Protein AF-A0A350T2N9-F1 (afdb_monomer_lite)

Sequence (68 aa):
MPLGWPELAIILVVVVIIFGVGKLPEIGGALGKGIKEFKTNVDEEADAKVVETKEVATKPTTPAKEEL

Radius of gyration: 21.4 Å; chains: 1; bounding box: 48×54×42 Å

pLDDT: mean 77.4, std 18.85, range [42.19, 96.06]

Secondary structure (DSSP, 8-state):
----HHHHHHHHHHHHHHH-TTHHHHHHHHHHHHHHHHHHHHHHHHHTTS------------------

Structure (mmCIF, N/CA/C/O backbone):
data_AF-A0A350T2N9-F1
#
_entry.id   AF-A0A350T2N9-F1
#
loop_
_atom_site.group_PDB
_atom_site.id
_atom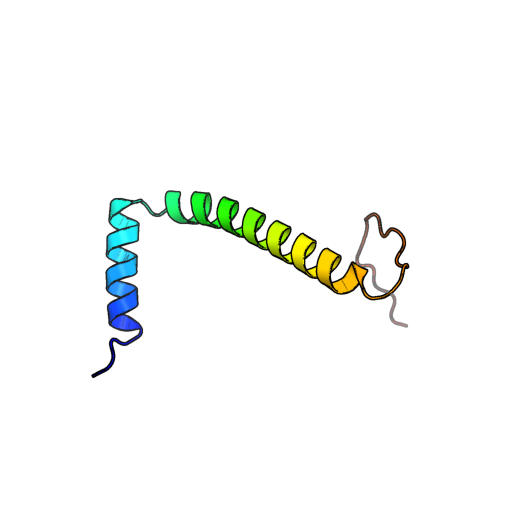_site.type_symbol
_atom_site.label_atom_id
_atom_site.label_alt_id
_atom_site.label_comp_id
_atom_site.label_asym_id
_atom_site.label_entity_id
_atom_site.label_seq_id
_atom_site.pdbx_PDB_ins_code
_atom_site.Cartn_x
_atom_site.Cartn_y
_atom_site.Cartn_z
_atom_site.occupancy
_atom_site.B_iso_or_equiv
_atom_site.auth_seq_id
_atom_site.auth_comp_id
_atom_site.auth_asym_id
_atom_site.auth_atom_id
_atom_site.pdbx_PDB_model_num
ATOM 1 N N . MET A 1 1 ? 27.881 0.869 -5.021 1.00 64.81 1 MET A N 1
ATOM 2 C CA . MET A 1 1 ? 26.759 1.710 -5.484 1.00 64.81 1 MET A CA 1
ATOM 3 C C . MET A 1 1 ? 25.553 1.306 -4.658 1.00 64.81 1 MET A C 1
ATOM 5 O O . MET A 1 1 ? 25.245 0.119 -4.679 1.00 64.81 1 MET A O 1
ATOM 9 N N . PRO A 1 2 ? 24.980 2.189 -3.825 1.00 72.88 2 PRO A N 1
ATOM 10 C CA . PRO A 1 2 ? 23.812 1.821 -3.037 1.00 72.88 2 PRO A CA 1
ATOM 11 C C . PRO A 1 2 ? 22.652 1.559 -3.996 1.00 72.88 2 PRO A C 1
ATOM 13 O O . PRO A 1 2 ? 22.493 2.296 -4.968 1.00 72.88 2 PRO A O 1
ATOM 16 N N . LEU A 1 3 ? 21.893 0.498 -3.729 1.00 73.69 3 LEU A N 1
ATOM 17 C CA . LEU A 1 3 ? 20.645 0.198 -4.423 1.00 73.69 3 LEU A CA 1
ATOM 18 C C . LEU A 1 3 ? 19.792 1.468 -4.422 1.00 73.69 3 LEU A C 1
ATOM 20 O O . LEU A 1 3 ? 19.451 1.989 -3.357 1.00 73.69 3 LEU A O 1
ATOM 24 N N . GLY A 1 4 ? 19.552 2.019 -5.604 1.00 86.25 4 GLY A N 1
ATOM 25 C CA . GLY A 1 4 ? 18.809 3.250 -5.749 1.00 86.25 4 GLY A CA 1
ATOM 26 C C . GLY A 1 4 ? 17.308 2.993 -5.700 1.00 86.25 4 GLY A C 1
ATOM 27 O O . GLY A 1 4 ? 16.818 1.862 -5.697 1.00 86.25 4 GLY A O 1
ATOM 28 N N . TRP A 1 5 ?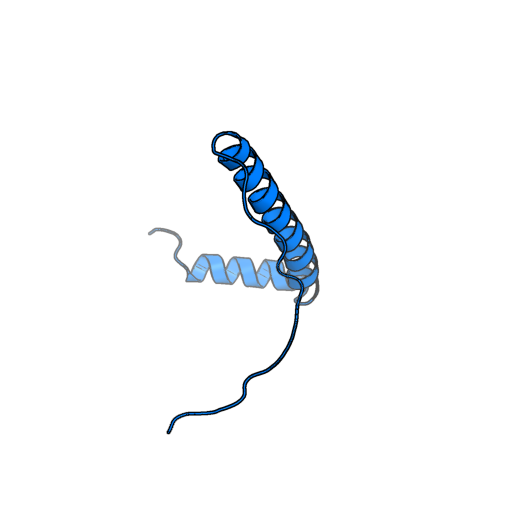 16.555 4.089 -5.734 1.00 92.38 5 TRP A N 1
ATOM 29 C CA . TRP A 1 5 ? 15.117 4.062 -6.005 1.00 92.38 5 TRP A CA 1
ATOM 30 C C . TRP A 1 5 ? 14.715 3.208 -7.231 1.00 92.38 5 TRP A C 1
ATOM 32 O O . TRP A 1 5 ? 13.667 2.563 -7.152 1.00 92.38 5 TRP A O 1
ATOM 42 N N . PRO A 1 6 ? 15.500 3.138 -8.332 1.00 90.75 6 PRO A N 1
ATOM 43 C CA . PRO A 1 6 ? 15.160 2.306 -9.487 1.00 90.75 6 PRO A CA 1
ATOM 44 C C . PRO A 1 6 ? 15.115 0.802 -9.184 1.00 90.75 6 PRO A C 1
ATOM 46 O O . PRO A 1 6 ? 14.161 0.135 -9.579 1.00 90.75 6 PRO A O 1
ATOM 49 N N . GLU A 1 7 ? 16.099 0.254 -8.463 1.00 91.56 7 GLU A N 1
ATOM 50 C CA . GLU A 1 7 ? 16.126 -1.172 -8.118 1.00 91.56 7 GLU A CA 1
ATOM 51 C C . GLU A 1 7 ? 14.950 -1.557 -7.214 1.00 91.56 7 GLU A C 1
ATOM 53 O O . GLU A 1 7 ? 14.317 -2.594 -7.425 1.00 91.56 7 GLU A O 1
ATOM 58 N N . LEU A 1 8 ? 14.602 -0.697 -6.250 1.00 93.00 8 LEU A N 1
ATOM 59 C CA . LEU A 1 8 ? 13.444 -0.920 -5.384 1.00 93.00 8 LEU A CA 1
ATOM 60 C C . LEU A 1 8 ? 12.129 -0.899 -6.179 1.00 93.00 8 LEU A C 1
ATOM 62 O O . LEU A 1 8 ? 11.250 -1.726 -5.934 1.00 93.00 8 LEU A O 1
ATOM 66 N N . ALA A 1 9 ? 12.005 -0.001 -7.161 1.00 93.31 9 ALA A N 1
ATOM 67 C CA . ALA A 1 9 ? 10.839 0.062 -8.037 1.00 93.31 9 ALA A CA 1
ATOM 68 C C . ALA A 1 9 ? 10.681 -1.213 -8.883 1.00 93.31 9 ALA A C 1
ATOM 70 O O . ALA A 1 9 ? 9.568 -1.715 -9.022 1.00 93.31 9 ALA A O 1
ATOM 71 N N . ILE A 1 10 ? 11.776 -1.787 -9.395 1.00 94.81 10 ILE A N 1
ATOM 72 C CA . ILE A 1 10 ? 11.735 -3.054 -10.146 1.00 94.81 10 ILE A CA 1
ATOM 73 C C . ILE A 1 10 ? 11.217 -4.196 -9.263 1.00 94.81 10 ILE A C 1
ATOM 75 O O . ILE A 1 10 ? 10.334 -4.946 -9.679 1.00 94.81 10 ILE A O 1
ATOM 79 N N . ILE A 1 11 ? 11.717 -4.306 -8.029 1.00 93.56 11 ILE A N 1
ATOM 80 C CA . ILE A 1 11 ? 11.261 -5.329 -7.075 1.00 93.56 11 ILE A CA 1
ATOM 81 C C . ILE A 1 11 ? 9.772 -5.140 -6.762 1.00 93.56 11 ILE A C 1
ATOM 83 O O . ILE A 1 11 ? 9.013 -6.110 -6.773 1.00 93.56 11 ILE A O 1
ATOM 87 N N . LEU A 1 12 ? 9.336 -3.896 -6.545 1.00 93.06 12 LEU A N 1
ATOM 88 C CA . LEU A 1 12 ? 7.932 -3.564 -6.308 1.00 93.06 12 LEU A CA 1
ATOM 89 C C . LEU A 1 12 ? 7.042 -4.043 -7.463 1.00 93.06 12 LEU A C 1
ATOM 91 O O . LEU A 1 12 ? 6.012 -4.662 -7.218 1.00 93.06 12 LEU A O 1
ATOM 95 N N . VAL A 1 13 ? 7.450 -3.812 -8.715 1.00 94.75 13 VAL A N 1
ATOM 96 C CA . VAL A 1 13 ? 6.697 -4.254 -9.900 1.00 94.75 13 VAL A CA 1
ATOM 97 C C . VAL A 1 13 ? 6.551 -5.778 -9.932 1.00 94.75 13 VAL A C 1
ATOM 99 O O . VAL A 1 13 ? 5.455 -6.275 -10.179 1.00 94.75 13 VAL A O 1
ATOM 102 N N . VAL A 1 14 ? 7.608 -6.534 -9.624 1.00 95.25 14 VAL A N 1
ATOM 103 C CA . VAL A 1 14 ? 7.542 -8.007 -9.572 1.00 95.25 14 VAL A CA 1
ATOM 104 C C . VAL A 1 14 ? 6.563 -8.483 -8.496 1.00 95.25 14 VAL A C 1
ATOM 106 O O . VAL A 1 14 ? 5.728 -9.349 -8.753 1.00 95.25 14 VAL A O 1
ATOM 109 N N . VAL A 1 15 ? 6.614 -7.881 -7.307 1.00 94.50 15 VAL A N 1
ATOM 110 C CA . VAL A 1 15 ? 5.678 -8.166 -6.208 1.00 94.50 15 VAL A CA 1
ATOM 111 C C . VAL A 1 15 ? 4.238 -7.865 -6.639 1.00 94.50 15 VAL A C 1
ATOM 113 O O . VAL A 1 15 ? 3.351 -8.692 -6.444 1.00 94.50 15 VAL A O 1
ATOM 116 N N . VAL A 1 16 ? 4.001 -6.726 -7.294 1.00 93.38 16 VAL A N 1
ATOM 117 C CA . VAL A 1 16 ? 2.681 -6.340 -7.818 1.00 93.38 16 VAL A CA 1
ATOM 118 C C . VAL A 1 16 ? 2.166 -7.343 -8.852 1.00 93.38 16 VAL A C 1
ATOM 120 O O . VAL A 1 16 ? 0.969 -7.601 -8.885 1.00 93.38 16 VAL A O 1
ATOM 123 N N . ILE A 1 17 ? 3.030 -7.927 -9.684 1.00 94.38 17 ILE A N 1
ATOM 124 C CA . ILE A 1 17 ? 2.622 -8.944 -10.665 1.00 94.38 17 ILE A CA 1
ATOM 125 C C . ILE A 1 17 ? 2.186 -10.239 -9.967 1.00 94.38 17 ILE A C 1
ATOM 127 O O . ILE A 1 17 ? 1.176 -10.822 -10.352 1.00 94.38 17 ILE A O 1
ATOM 131 N N . ILE A 1 18 ? 2.908 -10.674 -8.930 1.00 94.25 18 ILE A N 1
ATOM 132 C CA . ILE A 1 18 ? 2.599 -11.912 -8.195 1.00 94.25 18 ILE A CA 1
ATOM 133 C C . ILE A 1 18 ? 1.324 -11.756 -7.356 1.00 94.25 18 ILE A C 1
ATOM 135 O O . ILE A 1 18 ? 0.452 -12.621 -7.381 1.00 94.25 18 ILE A O 1
ATOM 139 N N . PHE A 1 19 ? 1.213 -10.659 -6.604 1.00 91.75 19 PHE A N 1
ATOM 140 C CA . PHE A 1 19 ? 0.076 -10.412 -5.712 1.00 91.75 19 PHE A CA 1
ATOM 141 C C . PHE A 1 19 ? -1.123 -9.769 -6.424 1.00 91.75 19 PHE A C 1
ATOM 143 O O . PHE A 1 19 ? -2.254 -9.881 -5.955 1.00 91.75 19 PHE A O 1
ATOM 150 N N . GLY A 1 20 ? -0.900 -9.110 -7.559 1.00 89.69 20 GLY A N 1
ATOM 151 C CA . GLY A 1 20 ? -1.891 -8.329 -8.291 1.00 89.69 20 GLY A CA 1
ATOM 152 C C . GLY A 1 20 ? -2.050 -6.896 -7.763 1.00 89.69 20 GLY A C 1
ATOM 153 O O . GLY A 1 20 ? -1.981 -6.626 -6.561 1.00 89.69 20 GLY A O 1
ATOM 154 N N . VAL A 1 21 ? -2.363 -5.962 -8.670 1.00 87.31 21 VAL A N 1
ATOM 155 C CA . VAL A 1 21 ? -2.601 -4.534 -8.357 1.00 87.31 21 VAL A CA 1
ATOM 156 C C . VAL A 1 21 ? -3.764 -4.299 -7.385 1.00 87.31 21 VAL A C 1
ATOM 158 O O . VAL A 1 21 ? -3.796 -3.274 -6.714 1.00 87.31 21 VAL A O 1
ATOM 161 N N . GLY A 1 22 ? -4.710 -5.239 -7.289 1.00 88.94 22 GLY A N 1
ATOM 162 C CA . GLY A 1 22 ? -5.867 -5.140 -6.394 1.00 88.94 22 GLY A CA 1
ATOM 163 C C . GLY A 1 22 ? -5.582 -5.551 -4.947 1.00 88.94 22 GLY A C 1
ATOM 164 O O . GLY A 1 22 ? -6.230 -5.044 -4.036 1.00 88.94 22 GLY A O 1
ATOM 165 N N . LYS A 1 23 ? -4.591 -6.420 -4.701 1.00 90.00 23 LYS A N 1
ATOM 166 C CA . LYS A 1 23 ? -4.304 -6.926 -3.348 1.00 90.00 23 LYS A CA 1
ATOM 167 C C . LYS A 1 23 ? -3.489 -5.963 -2.497 1.00 90.00 23 LYS A C 1
ATOM 169 O O . LYS A 1 23 ? -3.694 -5.896 -1.290 1.00 90.00 23 LYS A O 1
ATOM 174 N N . LEU A 1 24 ? -2.627 -5.163 -3.116 1.00 90.88 24 LEU A N 1
ATOM 175 C CA . LEU A 1 24 ? -1.873 -4.105 -2.438 1.00 90.88 24 LEU A CA 1
ATOM 176 C C . LEU A 1 24 ? -2.754 -3.061 -1.726 1.00 90.88 24 LEU A C 1
ATOM 178 O O . LEU A 1 24 ? -2.517 -2.831 -0.541 1.00 90.88 24 LEU A O 1
ATOM 182 N N . PRO A 1 25 ? -3.768 -2.442 -2.365 1.00 88.81 25 PRO A N 1
ATOM 183 C CA . PRO A 1 25 ? -4.646 -1.489 -1.686 1.00 88.81 25 PRO A CA 1
ATOM 184 C C . PRO A 1 25 ? -5.562 -2.154 -0.650 1.00 88.81 25 PRO A C 1
ATOM 186 O O . PRO A 1 25 ? -5.854 -1.539 0.372 1.00 88.81 25 PRO A O 1
ATOM 189 N N . GLU A 1 26 ? -5.973 -3.409 -0.864 1.00 92.19 26 GLU A N 1
ATOM 190 C CA . GLU A 1 26 ? -6.763 -4.192 0.100 1.00 92.19 26 GLU A CA 1
ATOM 191 C C . GLU A 1 26 ? -5.977 -4.399 1.410 1.00 92.19 26 GLU A C 1
ATOM 193 O O . GLU A 1 26 ? -6.446 -4.039 2.492 1.00 92.19 26 GLU A O 1
ATOM 198 N N . I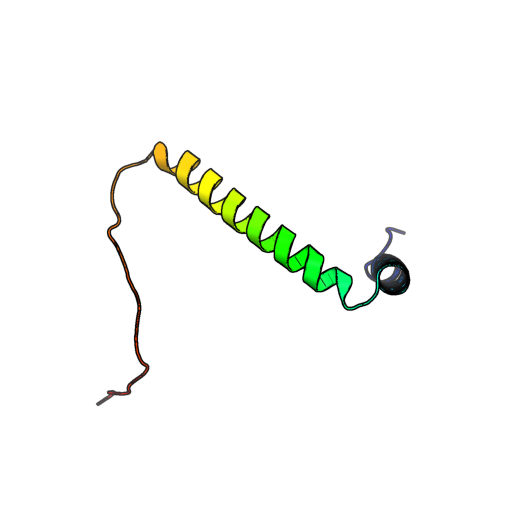LE A 1 27 ? -4.732 -4.879 1.303 1.00 92.00 27 ILE A N 1
ATOM 199 C CA . ILE A 1 27 ? -3.838 -5.109 2.446 1.00 92.00 27 ILE A CA 1
ATOM 200 C C . ILE A 1 27 ? -3.384 -3.775 3.055 1.00 92.00 27 ILE A C 1
ATOM 202 O O . ILE A 1 27 ? -3.443 -3.597 4.269 1.00 92.00 27 ILE A O 1
ATOM 206 N N . GLY A 1 28 ? -2.980 -2.806 2.232 1.00 93.00 28 GLY A N 1
ATOM 207 C CA . GLY A 1 28 ? -2.551 -1.482 2.685 1.00 93.00 28 GLY A CA 1
ATOM 208 C C . GLY A 1 28 ? -3.654 -0.714 3.414 1.00 93.00 28 GLY A C 1
ATOM 209 O O . GLY A 1 28 ? -3.376 -0.038 4.400 1.00 93.00 28 GLY A O 1
ATOM 210 N N . GLY A 1 29 ? -4.914 -0.860 2.996 1.00 94.88 29 GLY A N 1
ATOM 211 C CA . GLY A 1 29 ? -6.063 -0.281 3.688 1.00 94.88 29 GLY A CA 1
ATOM 212 C C . GLY A 1 29 ? -6.304 -0.900 5.067 1.00 94.88 29 GLY A C 1
ATOM 213 O O . GLY A 1 29 ? -6.565 -0.171 6.025 1.00 94.88 29 GLY A O 1
ATOM 214 N N . ALA A 1 30 ? -6.182 -2.225 5.192 1.00 94.69 30 ALA A N 1
ATOM 215 C CA . ALA A 1 30 ? -6.300 -2.923 6.474 1.00 94.69 30 ALA A CA 1
ATOM 216 C C . ALA A 1 30 ? -5.146 -2.568 7.428 1.00 94.69 30 ALA A C 1
ATOM 218 O O . ALA A 1 30 ? -5.384 -2.189 8.575 1.00 94.69 30 ALA A O 1
ATOM 219 N N . LEU A 1 31 ? -3.905 -2.606 6.933 1.00 95.75 31 LEU A N 1
ATOM 220 C CA . LEU A 1 31 ? -2.719 -2.223 7.701 1.00 95.75 31 LEU A CA 1
ATOM 221 C C . LEU A 1 31 ? -2.751 -0.744 8.089 1.00 95.75 31 LEU A C 1
ATOM 223 O O . LEU A 1 31 ? -2.448 -0.406 9.225 1.00 95.75 31 LEU A O 1
ATOM 227 N N . GLY A 1 32 ? -3.164 0.142 7.182 1.00 94.75 32 GLY A N 1
ATOM 228 C CA . GLY A 1 32 ? -3.260 1.577 7.443 1.00 94.75 32 GLY A CA 1
ATOM 229 C C . GLY A 1 32 ? -4.264 1.908 8.545 1.00 94.75 32 GLY A C 1
ATOM 230 O O . GLY A 1 32 ? -3.974 2.741 9.401 1.00 94.75 32 GLY A O 1
ATOM 231 N N . LYS A 1 33 ? -5.416 1.223 8.577 1.00 95.00 33 LYS A N 1
ATOM 232 C CA . LYS A 1 33 ? -6.376 1.342 9.684 1.00 95.00 33 LYS A CA 1
ATOM 233 C C . LYS A 1 33 ? -5.781 0.843 11.000 1.00 95.00 33 LYS A C 1
ATOM 235 O O . LYS A 1 33 ? -5.826 1.581 11.976 1.00 95.00 33 LYS A O 1
ATOM 240 N N . GLY A 1 34 ? -5.150 -0.333 10.998 1.00 96.06 34 GLY A N 1
ATOM 241 C CA . GLY A 1 34 ? -4.494 -0.883 12.187 1.00 96.06 34 GLY A CA 1
ATOM 242 C C . GLY A 1 34 ? -3.375 0.015 12.722 1.00 96.06 34 GLY A C 1
ATOM 243 O O . GLY A 1 34 ? -3.312 0.268 13.916 1.00 96.06 34 GLY A O 1
ATOM 244 N N . ILE A 1 35 ? -2.535 0.576 11.847 1.00 95.69 35 ILE A N 1
ATOM 245 C CA . ILE A 1 35 ? -1.475 1.524 12.225 1.00 95.69 35 ILE A CA 1
ATOM 246 C C . ILE A 1 35 ? -2.069 2.836 12.743 1.00 95.69 35 ILE A C 1
ATOM 248 O O . ILE A 1 35 ? -1.520 3.419 13.674 1.00 95.69 35 ILE A O 1
ATOM 252 N N . LYS A 1 36 ? -3.169 3.322 12.155 1.00 93.69 36 LYS A N 1
ATOM 253 C CA . LYS A 1 36 ? -3.850 4.540 12.613 1.00 93.69 36 LYS A CA 1
ATOM 254 C C . LYS A 1 36 ? -4.426 4.351 14.014 1.00 93.69 36 LYS A C 1
ATOM 256 O O . LYS A 1 36 ? -4.195 5.196 14.868 1.00 93.69 36 LYS A O 1
ATOM 261 N N . GLU A 1 37 ? -5.133 3.250 14.245 1.00 93.44 37 GLU A N 1
ATOM 262 C CA . GLU A 1 37 ? -5.663 2.896 15.563 1.00 93.44 37 GLU A CA 1
ATOM 263 C C . GLU A 1 37 ? -4.526 2.669 16.560 1.00 93.44 37 GLU A C 1
ATOM 265 O O . GLU A 1 37 ? -4.572 3.209 17.659 1.00 93.44 37 GLU A O 1
ATOM 270 N N . PHE A 1 38 ? -3.461 1.968 16.166 1.00 93.44 38 PHE A N 1
ATOM 271 C CA . PHE A 1 38 ? -2.280 1.773 17.004 1.00 93.44 38 PHE A CA 1
ATOM 272 C C . PHE A 1 38 ? -1.626 3.104 17.384 1.00 93.44 38 PHE A C 1
ATOM 274 O O . PHE A 1 38 ? -1.349 3.330 18.554 1.00 93.44 38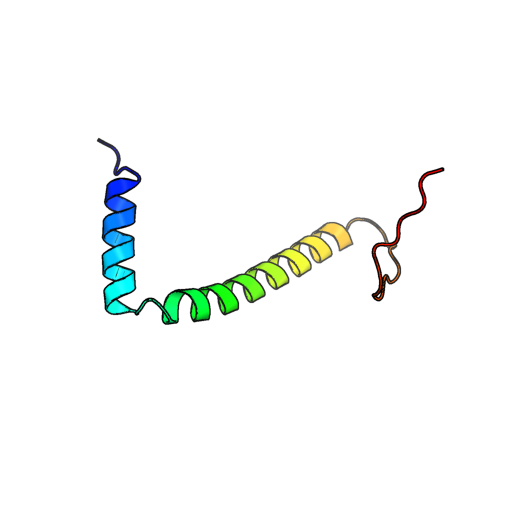 PHE A O 1
ATOM 281 N N . LYS A 1 39 ? -1.436 4.019 16.424 1.00 90.62 39 LYS A N 1
ATOM 282 C CA . LYS A 1 39 ? -0.930 5.368 16.703 1.00 90.62 39 LYS A CA 1
ATOM 283 C C . LYS A 1 39 ? -1.842 6.119 17.661 1.00 90.62 39 LYS A C 1
ATOM 285 O O . LYS A 1 39 ? -1.324 6.653 18.620 1.00 90.62 39 LYS A O 1
ATOM 290 N N . THR A 1 40 ? -3.154 6.143 17.429 1.00 90.00 40 THR A N 1
ATOM 291 C CA . THR A 1 40 ? -4.108 6.825 18.318 1.00 90.00 40 THR A CA 1
ATOM 292 C C . THR A 1 40 ? -4.061 6.276 19.740 1.00 90.00 40 THR A C 1
ATOM 294 O O . THR A 1 40 ? -3.991 7.065 20.667 1.00 90.00 40 THR A O 1
ATOM 297 N N . ASN A 1 41 ? -4.047 4.954 19.923 1.00 88.50 41 ASN A N 1
ATOM 298 C CA . ASN A 1 41 ? -3.978 4.360 21.260 1.00 88.50 41 ASN A CA 1
ATOM 299 C C . ASN A 1 41 ? -2.630 4.640 21.940 1.00 88.50 41 ASN A C 1
ATOM 301 O O . ASN A 1 41 ? -2.604 4.939 23.124 1.00 88.50 41 ASN A O 1
ATOM 305 N N . VAL A 1 42 ? -1.516 4.580 21.202 1.00 89.31 42 VAL A N 1
ATOM 306 C CA . VAL A 1 42 ? -0.184 4.896 21.748 1.00 89.31 42 VAL A CA 1
ATOM 307 C C . VAL A 1 42 ? -0.058 6.378 22.110 1.00 89.31 42 VAL A C 1
ATOM 309 O O . VAL A 1 42 ? 0.560 6.696 23.119 1.00 89.31 42 VAL A O 1
ATOM 312 N N . ASP A 1 43 ? -0.631 7.274 21.306 1.00 86.19 43 ASP A N 1
ATOM 313 C CA . ASP A 1 43 ? -0.673 8.716 21.580 1.00 86.19 43 ASP A CA 1
ATOM 314 C C . ASP A 1 43 ? -1.556 8.995 22.807 1.00 86.19 43 ASP A C 1
ATOM 316 O O . ASP A 1 43 ? -1.133 9.695 23.712 1.00 86.19 43 ASP A O 1
ATOM 320 N N . GLU A 1 44 ? -2.725 8.355 22.913 1.00 77.00 44 GLU A N 1
ATOM 321 C CA . GLU A 1 44 ? -3.638 8.490 24.058 1.00 77.00 44 GLU A CA 1
ATOM 322 C C . GLU A 1 44 ? -3.061 7.889 25.353 1.00 77.00 44 GLU A C 1
ATOM 324 O O . GLU A 1 44 ? -3.259 8.441 26.431 1.00 77.00 44 GLU A O 1
ATOM 329 N N . GLU A 1 45 ? -2.283 6.807 25.271 1.00 70.00 45 GLU A N 1
ATOM 330 C CA . GLU A 1 45 ? -1.562 6.231 26.415 1.00 70.00 45 GLU A CA 1
ATOM 331 C C . GLU A 1 45 ? -0.344 7.089 26.819 1.00 70.00 45 GLU A C 1
ATOM 333 O O . GLU A 1 45 ? 0.001 7.172 28.001 1.00 70.00 45 GLU A O 1
ATOM 338 N N . ALA A 1 46 ? 0.284 7.782 25.860 1.00 65.31 46 ALA A N 1
ATOM 339 C CA . ALA A 1 46 ? 1.340 8.761 26.122 1.00 65.31 46 ALA A CA 1
ATOM 340 C C . ALA A 1 46 ? 0.786 10.062 26.741 1.00 65.31 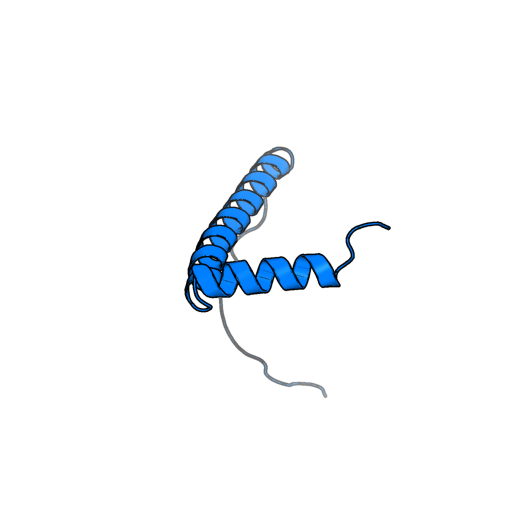46 ALA A C 1
ATOM 342 O O . ALA A 1 46 ? 1.384 10.597 27.681 1.00 65.31 46 ALA A O 1
ATOM 343 N N . ASP A 1 47 ? -0.380 10.519 26.279 1.00 58.06 47 ASP A N 1
ATOM 344 C CA . ASP A 1 47 ? -1.115 11.683 26.786 1.00 58.06 47 ASP A CA 1
ATOM 345 C C . ASP A 1 47 ? -1.913 11.382 28.066 1.00 58.06 47 ASP A C 1
ATOM 347 O O . ASP A 1 47 ? -2.196 12.295 28.836 1.00 58.06 47 ASP A O 1
ATOM 351 N N . ALA A 1 48 ? -2.170 10.116 28.419 1.00 56.28 48 ALA A N 1
ATOM 352 C CA . ALA A 1 48 ? -2.725 9.738 29.728 1.00 56.28 48 ALA A CA 1
ATOM 353 C C . ALA A 1 48 ? -1.793 10.095 30.908 1.00 56.28 48 ALA A C 1
ATOM 355 O O . ALA A 1 48 ? -2.188 10.011 32.074 1.00 56.28 48 ALA A O 1
ATOM 356 N N . LYS A 1 49 ? -0.562 10.549 30.628 1.00 55.16 49 LYS A N 1
ATOM 357 C CA . LYS A 1 49 ? 0.327 11.175 31.614 1.00 55.16 49 LYS A CA 1
ATOM 358 C C . LYS A 1 49 ? 0.170 12.704 31.720 1.00 55.16 49 LYS A C 1
ATOM 360 O O . LYS A 1 49 ? 0.804 13.305 32.588 1.00 55.16 49 LYS A O 1
ATOM 365 N N . VAL A 1 50 ? -0.664 13.334 30.891 1.00 56.16 50 VAL A N 1
ATOM 366 C CA . VAL A 1 50 ? -0.942 14.777 30.871 1.00 56.16 50 VAL A CA 1
ATOM 367 C C . VAL A 1 50 ? -2.433 15.040 30.586 1.00 56.16 50 VAL A C 1
ATOM 369 O O . VAL A 1 50 ? -2.830 15.331 29.474 1.00 56.16 50 VAL A O 1
ATOM 372 N N . VAL A 1 51 ? -3.236 15.038 31.653 1.00 48.38 51 VAL A N 1
ATOM 373 C CA . VAL A 1 51 ? -4.397 15.935 31.833 1.00 48.38 51 VAL A CA 1
ATOM 374 C C . VAL A 1 51 ? -5.560 15.813 30.82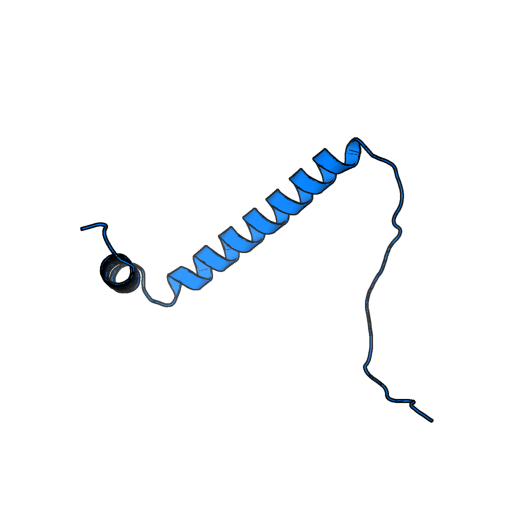4 1.00 48.38 51 VAL A C 1
ATOM 376 O O . VAL A 1 51 ? -5.562 16.363 29.730 1.00 48.38 51 VAL A O 1
ATOM 379 N N . GLU A 1 52 ? -6.632 15.187 31.315 1.00 55.69 52 GLU A N 1
ATOM 380 C CA . GLU A 1 52 ? -8.040 15.578 31.151 1.00 55.69 52 GLU A CA 1
ATOM 381 C C . GLU A 1 52 ? -8.287 16.912 30.404 1.00 55.69 52 GLU A C 1
ATOM 383 O O . GLU A 1 52 ? -8.018 17.979 30.948 1.00 55.69 52 GLU A O 1
ATOM 388 N N . THR A 1 53 ? -8.856 16.848 29.191 1.00 48.09 53 THR A N 1
ATOM 389 C CA . THR A 1 53 ? -9.837 17.784 28.578 1.00 48.09 53 THR A CA 1
ATOM 390 C C . THR A 1 53 ? -9.646 17.842 27.060 1.00 48.09 53 THR A C 1
ATOM 392 O O . THR A 1 53 ? -8.823 18.607 26.561 1.00 48.09 53 THR A O 1
ATOM 395 N N . LYS A 1 54 ? -10.508 17.150 26.303 1.00 48.09 54 LYS A N 1
ATOM 396 C CA . LYS A 1 54 ? -11.284 17.825 25.250 1.00 48.09 54 LYS A CA 1
ATOM 397 C C . LYS A 1 54 ? -12.471 16.994 24.774 1.00 48.09 54 LYS A C 1
ATOM 399 O O . LYS A 1 54 ? -12.371 16.088 23.955 1.00 48.09 54 LYS A O 1
ATOM 404 N N . GLU A 1 55 ? -13.601 17.375 25.348 1.00 43.91 55 GLU A N 1
ATOM 405 C CA . GLU A 1 55 ? -14.935 17.428 24.766 1.00 43.91 55 GLU A CA 1
ATOM 406 C C . GLU A 1 55 ? -15.006 17.268 23.230 1.00 43.91 55 GLU A C 1
ATOM 408 O O . GLU A 1 55 ? -14.449 18.051 22.461 1.00 43.91 55 GLU A O 1
ATOM 413 N N . VAL A 1 56 ? -15.729 16.221 22.824 1.00 49.44 56 VAL A N 1
ATOM 414 C CA . VAL A 1 56 ? -16.774 16.186 21.786 1.00 49.44 56 VAL A CA 1
ATOM 415 C C . VAL A 1 56 ? -16.706 17.279 20.706 1.00 49.44 56 VAL A C 1
ATOM 417 O O . VAL A 1 56 ? -17.121 18.413 20.914 1.00 49.44 56 VAL A O 1
ATOM 420 N N . ALA A 1 57 ? -16.369 16.879 19.478 1.00 51.97 57 ALA A N 1
ATOM 421 C CA . ALA A 1 57 ? -16.802 17.587 18.273 1.00 51.97 57 ALA A CA 1
ATOM 422 C C . ALA A 1 57 ? -17.379 16.595 17.254 1.00 51.97 57 ALA A C 1
ATOM 424 O O . ALA A 1 57 ? -16.727 16.109 16.328 1.00 51.97 57 ALA A O 1
ATOM 425 N N . THR A 1 58 ? -18.653 16.282 17.459 1.00 42.19 58 THR A N 1
ATOM 426 C CA . THR A 1 58 ? -19.553 15.710 16.463 1.00 42.19 58 THR A CA 1
ATOM 427 C C . THR A 1 58 ? -19.714 16.716 15.305 1.00 42.19 58 THR A C 1
ATOM 429 O O . THR A 1 58 ? -20.089 17.857 15.539 1.00 42.19 58 THR A O 1
ATOM 432 N N . LYS A 1 59 ? -19.387 16.285 14.073 1.00 57.72 59 LYS A N 1
ATOM 433 C CA . LYS A 1 59 ? -19.957 16.615 12.725 1.00 57.72 59 LYS A CA 1
ATOM 434 C C . LYS A 1 59 ? -21.227 17.510 12.749 1.00 57.72 59 LYS A C 1
ATOM 436 O O . LYS A 1 59 ? -22.023 17.241 13.647 1.00 57.72 59 LYS A O 1
ATOM 441 N N . PRO A 1 60 ? -21.594 18.358 11.739 1.00 54.91 60 PRO A N 1
ATOM 442 C CA . PRO A 1 60 ? -21.164 18.442 10.315 1.00 54.91 60 PRO A CA 1
ATOM 443 C C . PRO A 1 60 ? -21.181 19.895 9.699 1.00 54.91 60 PRO A C 1
ATOM 445 O O . PRO A 1 60 ? -21.355 20.852 10.440 1.00 54.91 60 PRO A O 1
ATOM 448 N N . THR A 1 61 ? -21.103 20.042 8.352 1.00 43.12 61 THR A N 1
ATOM 449 C CA . THR A 1 61 ? -21.712 21.156 7.541 1.00 43.12 61 THR A CA 1
ATOM 450 C C . THR A 1 61 ? -21.010 22.533 7.629 1.00 43.12 61 THR A C 1
ATOM 452 O O . THR A 1 61 ? -20.711 22.997 8.711 1.00 43.12 61 THR A O 1
ATOM 455 N N . THR A 1 62 ? -20.726 23.359 6.618 1.00 50.84 62 THR A N 1
ATOM 456 C CA . THR A 1 62 ? -20.817 23.441 5.149 1.00 50.84 62 THR A CA 1
ATOM 457 C C . THR A 1 62 ? -20.047 24.731 4.795 1.00 50.84 62 THR A C 1
ATOM 459 O O . THR A 1 62 ? -20.110 25.687 5.569 1.00 50.84 62 THR A O 1
ATOM 462 N N . PRO A 1 63 ? -19.326 24.811 3.662 1.00 61.78 63 PRO A N 1
ATOM 463 C CA . PRO A 1 63 ? -18.671 26.043 3.228 1.00 61.78 63 PRO A CA 1
ATOM 464 C C . PRO A 1 63 ? -19.722 27.057 2.752 1.00 61.78 63 PRO A C 1
ATOM 466 O O . PRO A 1 63 ? -20.427 26.801 1.778 1.00 61.78 63 PRO A O 1
ATOM 469 N N . ALA A 1 64 ? -19.833 28.210 3.411 1.00 53.44 64 ALA A N 1
ATOM 470 C CA . ALA A 1 64 ? -20.661 29.321 2.944 1.00 53.44 64 ALA A CA 1
ATOM 471 C C . ALA A 1 64 ? -20.035 30.671 3.336 1.00 53.44 64 ALA A C 1
ATOM 473 O O . ALA A 1 64 ? -20.200 31.159 4.444 1.00 53.44 64 ALA A O 1
ATOM 474 N N . LYS A 1 65 ? -19.242 31.198 2.398 1.00 54.25 65 LYS A N 1
ATOM 475 C CA . LYS A 1 65 ? -19.188 32.592 1.933 1.00 54.25 65 LYS A CA 1
ATOM 476 C C . LYS A 1 65 ? -19.895 33.643 2.806 1.00 54.25 65 LYS A C 1
ATOM 478 O O . LYS A 1 65 ? -21.110 33.739 2.734 1.00 54.25 65 LYS A O 1
ATOM 483 N N . GLU A 1 66 ? -19.119 34.514 3.443 1.00 53.38 66 GLU A N 1
ATOM 484 C CA . GLU A 1 66 ? -19.490 35.910 3.717 1.00 53.38 66 GLU A CA 1
ATOM 485 C C . GLU A 1 66 ? -18.201 36.704 3.996 1.00 53.38 66 GLU A C 1
ATOM 487 O O . GLU A 1 66 ? -17.659 36.686 5.096 1.00 53.38 66 GLU A O 1
ATOM 492 N N . GLU A 1 67 ? -17.665 37.333 2.947 1.00 46.06 67 GLU A N 1
ATOM 493 C CA . GLU A 1 67 ? -16.695 38.427 3.046 1.00 46.06 67 GLU A CA 1
ATOM 494 C C . GLU A 1 67 ? -17.412 39.680 2.530 1.00 46.06 67 GLU A C 1
ATOM 496 O O . GLU A 1 67 ? -17.802 39.734 1.358 1.00 46.06 67 GLU A O 1
ATOM 501 N N . LEU A 1 68 ? -17.624 40.645 3.424 1.00 59.06 68 LEU A N 1
ATOM 502 C CA . LEU A 1 68 ? -17.942 42.044 3.145 1.00 59.06 68 LEU A CA 1
ATOM 503 C C . LEU A 1 68 ? -17.050 42.909 4.035 1.00 59.06 68 LEU A C 1
ATOM 505 O O . LEU A 1 68 ? -16.914 42.556 5.228 1.00 59.06 68 LEU A O 1
#

Foldseek 3Di:
DPDDPVNVVVVVVVVCVVCPPVVVCVVCVVVVVVVVVVVVVVVVVVCVVPDDDDDDDDDDDDDDDDDD